Protein AF-A0A0R0EH11-F1 (afdb_monomer_lite)

Radius of gyration: 12.75 Å; chains: 1; bounding box: 32×21×34 Å

Foldseek 3Di:
DVVLLVLQVVCVVQADPVLPRDRDDVVQVPDPVSSVVNLVVLCCSQPLVNCVVVVHDPSNSVSSVVSVVVSVVSVVVVCVVVVD

Structure (mmCIF, N/CA/C/O backbone):
data_AF-A0A0R0EH11-F1
#
_entry.id   AF-A0A0R0EH11-F1
#
loop_
_atom_site.group_PDB
_atom_site.id
_atom_site.type_symbol
_atom_site.label_atom_id
_atom_site.label_alt_id
_atom_site.label_comp_id
_atom_site.label_asym_id
_atom_site.label_entity_id
_atom_site.label_seq_id
_atom_site.pdbx_PDB_ins_code
_atom_site.Cartn_x
_atom_site.Cartn_y
_atom_site.Cartn_z
_atom_site.occupancy
_atom_site.B_iso_or_equiv
_atom_site.auth_seq_id
_atom_site.auth_comp_id
_atom_site.auth_asym_id
_atom_site.auth_atom_id
_atom_site.pdbx_PDB_model_num
ATOM 1 N N . MET A 1 1 ? -14.323 1.333 9.447 1.00 58.00 1 MET A N 1
ATOM 2 C CA . MET A 1 1 ? -13.978 0.364 8.366 1.00 58.00 1 MET A CA 1
ATOM 3 C C . MET A 1 1 ? -13.983 0.955 6.945 1.00 58.00 1 MET A C 1
ATOM 5 O O . MET A 1 1 ? -12.984 0.779 6.254 1.00 58.00 1 MET A O 1
ATOM 9 N N . MET A 1 2 ? -15.036 1.659 6.481 1.00 58.72 2 MET A N 1
ATOM 10 C CA . MET A 1 2 ? -15.080 2.192 5.096 1.00 58.72 2 MET A CA 1
ATOM 11 C C . MET A 1 2 ? -13.897 3.109 4.737 1.00 58.72 2 MET A C 1
ATOM 13 O O . MET A 1 2 ? -13.428 3.060 3.604 1.00 58.72 2 MET A O 1
ATOM 17 N N . ASP A 1 3 ? -13.354 3.882 5.680 1.00 69.44 3 ASP A N 1
ATOM 18 C CA . ASP A 1 3 ? -12.233 4.783 5.374 1.00 69.44 3 ASP A CA 1
ATOM 19 C C . ASP A 1 3 ? -10.918 4.048 5.085 1.00 69.44 3 ASP A C 1
ATOM 21 O O . ASP A 1 3 ? -10.173 4.416 4.179 1.00 69.44 3 ASP A O 1
ATOM 25 N N . PHE A 1 4 ? -10.681 2.925 5.764 1.00 74.81 4 PHE A N 1
ATOM 26 C CA . PHE A 1 4 ? -9.481 2.117 5.555 1.00 74.81 4 PHE A CA 1
ATOM 27 C C . PHE A 1 4 ? -9.479 1.436 4.178 1.00 74.81 4 PHE A C 1
ATOM 29 O O . PHE A 1 4 ? -8.449 1.342 3.512 1.00 74.81 4 PHE A O 1
ATOM 36 N N . SER A 1 5 ? -10.662 1.028 3.704 1.00 76.56 5 SER A N 1
ATOM 37 C CA . SER A 1 5 ? -10.817 0.434 2.372 1.00 76.56 5 SER A CA 1
ATOM 38 C C . SER A 1 5 ? -10.472 1.404 1.234 1.00 76.56 5 SER A C 1
ATOM 40 O O . SER A 1 5 ? -9.907 0.984 0.223 1.00 76.56 5 SER A O 1
ATOM 42 N N . ARG A 1 6 ? -10.727 2.710 1.414 1.00 84.75 6 ARG A N 1
ATOM 43 C CA . ARG A 1 6 ? -10.403 3.735 0.409 1.00 84.75 6 ARG A CA 1
ATOM 44 C C . ARG A 1 6 ? -8.906 3.878 0.201 1.00 84.75 6 ARG A C 1
ATOM 46 O O . ARG A 1 6 ? -8.477 4.025 -0.938 1.00 84.75 6 ARG A O 1
ATOM 53 N N . VAL A 1 7 ? -8.119 3.780 1.273 1.00 86.31 7 VAL A N 1
ATOM 54 C CA . VAL A 1 7 ? -6.655 3.842 1.183 1.00 86.31 7 VAL A CA 1
ATOM 55 C C . VAL A 1 7 ? -6.133 2.702 0.316 1.00 86.31 7 VAL A C 1
ATOM 57 O O . VAL A 1 7 ? -5.368 2.953 -0.607 1.00 86.31 7 VAL A O 1
ATOM 60 N N . PHE A 1 8 ? -6.596 1.467 0.528 1.00 84.56 8 PHE A N 1
ATOM 61 C CA . PHE A 1 8 ? -6.143 0.323 -0.273 1.00 84.56 8 PHE A CA 1
ATOM 62 C C . PHE A 1 8 ? -6.599 0.366 -1.728 1.00 84.56 8 PHE A C 1
ATOM 64 O O . PHE A 1 8 ? -5.848 -0.056 -2.607 1.00 84.56 8 PHE A O 1
ATOM 71 N N . TYR A 1 9 ? -7.792 0.895 -1.994 1.00 86.00 9 TYR A N 1
ATOM 72 C CA . TYR A 1 9 ? -8.224 1.146 -3.364 1.00 86.00 9 TYR A CA 1
ATOM 73 C C . TYR A 1 9 ? -7.354 2.217 -4.036 1.00 86.00 9 TYR A C 1
ATOM 75 O O . TYR A 1 9 ? -6.897 2.023 -5.158 1.00 86.00 9 TYR A O 1
ATOM 83 N N . PHE A 1 10 ? -7.054 3.311 -3.331 1.00 87.25 10 PHE A N 1
ATOM 84 C CA . PHE A 1 10 ? -6.158 4.360 -3.816 1.00 87.25 10 PHE A CA 1
ATOM 85 C C . PHE A 1 10 ? -4.774 3.809 -4.184 1.00 87.25 10 PHE A C 1
ATOM 87 O O . PHE A 1 10 ? -4.255 4.164 -5.241 1.00 87.25 10 PHE A O 1
ATOM 94 N N . LEU A 1 11 ? -4.227 2.868 -3.399 1.00 90.06 11 LEU A N 1
ATOM 95 C CA . LEU A 1 11 ? -2.965 2.189 -3.724 1.00 90.06 11 LEU A CA 1
ATOM 96 C C . LEU A 1 11 ? -2.978 1.527 -5.112 1.00 90.06 11 LEU A C 1
ATOM 98 O O . LEU A 1 11 ? -1.949 1.502 -5.774 1.00 90.06 11 LEU A O 1
ATOM 102 N N . LEU A 1 12 ? -4.118 1.005 -5.578 1.00 87.38 12 LEU A N 1
ATOM 103 C CA . LEU A 1 12 ? -4.209 0.380 -6.905 1.00 87.38 12 LEU A CA 1
ATOM 104 C C . LEU A 1 12 ? -4.095 1.380 -8.053 1.00 87.38 12 LEU A C 1
ATOM 106 O O . LEU A 1 12 ? -3.699 0.998 -9.148 1.00 87.38 12 LEU A O 1
ATOM 110 N N . VAL A 1 13 ? -4.462 2.636 -7.808 1.00 88.75 13 VAL A N 1
ATOM 111 C CA . VAL A 1 13 ? -4.487 3.682 -8.833 1.00 88.75 13 VAL A CA 1
ATOM 112 C C . VAL A 1 13 ? -3.138 4.389 -8.937 1.00 88.75 13 VAL A C 1
ATOM 114 O O . VAL A 1 13 ? -2.731 4.759 -10.033 1.00 88.75 13 VAL A O 1
ATOM 117 N N . VAL A 1 14 ? -2.454 4.599 -7.809 1.00 93.19 14 VAL A N 1
ATOM 118 C CA . VAL A 1 14 ? -1.249 5.450 -7.765 1.00 93.19 14 VAL A CA 1
ATOM 119 C C . VAL A 1 14 ? 0.064 4.687 -7.752 1.00 93.19 14 VAL A C 1
ATOM 121 O O . VAL A 1 14 ? 1.111 5.275 -8.019 1.00 93.19 14 VAL A O 1
ATOM 124 N N . LEU A 1 15 ? 0.043 3.402 -7.402 1.00 93.31 15 LEU A N 1
ATOM 125 C CA . LEU A 1 15 ? 1.258 2.603 -7.411 1.00 93.31 15 LEU A CA 1
ATOM 126 C C . LEU A 1 15 ? 1.558 2.097 -8.820 1.00 93.31 15 LEU A C 1
ATOM 128 O O . LEU A 1 15 ? 0.668 1.775 -9.602 1.00 93.31 15 LEU A O 1
ATOM 132 N N . TRP A 1 16 ? 2.846 2.010 -9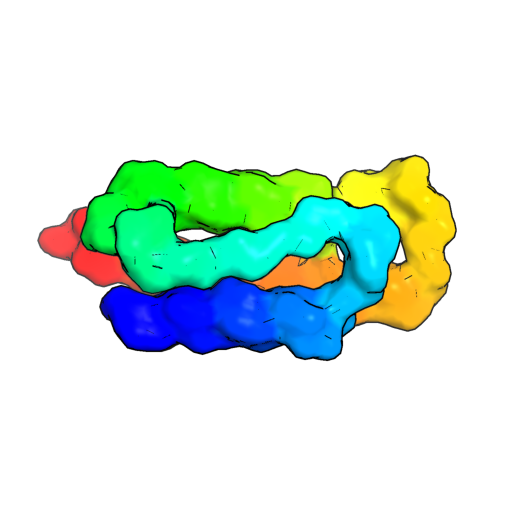.128 1.00 93.19 16 TRP A N 1
ATOM 133 C CA . TRP A 1 16 ? 3.328 1.500 -10.404 1.00 93.19 16 TRP A CA 1
ATOM 134 C C . TRP A 1 16 ? 3.321 -0.042 -10.424 1.00 93.19 16 TRP A C 1
ATOM 136 O O . TRP A 1 16 ? 3.429 -0.666 -9.360 1.00 93.19 16 TRP A O 1
ATOM 146 N N . PRO A 1 17 ? 3.234 -0.682 -11.607 1.00 89.56 17 PRO A N 1
ATOM 147 C CA . PRO A 1 17 ? 3.083 -2.137 -11.724 1.00 89.56 17 PRO A CA 1
ATOM 148 C C . PRO A 1 17 ? 4.159 -2.954 -10.989 1.00 89.56 17 PRO A C 1
ATOM 150 O O . PRO A 1 17 ? 3.862 -3.961 -10.346 1.00 89.56 17 PRO A O 1
ATOM 153 N N . GLU A 1 18 ? 5.411 -2.501 -11.015 1.00 89.38 18 GLU A N 1
ATOM 154 C CA . GLU A 1 18 ? 6.565 -3.222 -10.466 1.00 89.38 18 GLU A CA 1
ATOM 155 C C . GLU A 1 18 ? 6.663 -3.147 -8.931 1.00 89.38 18 GLU A C 1
ATOM 157 O O . GLU A 1 18 ? 7.514 -3.807 -8.326 1.00 89.38 18 GLU A O 1
ATOM 162 N N . CYS A 1 19 ? 5.808 -2.366 -8.257 1.00 90.94 19 CYS A N 1
ATOM 163 C CA . CYS A 1 19 ? 5.846 -2.276 -6.795 1.00 90.94 19 CYS A CA 1
ATOM 164 C C . CYS A 1 19 ? 5.463 -3.607 -6.115 1.00 90.94 19 CYS A C 1
ATOM 166 O O . CYS A 1 19 ? 5.923 -3.886 -5.001 1.00 90.94 19 CYS A O 1
ATOM 168 N N . GLY A 1 20 ? 4.680 -4.449 -6.805 1.00 88.56 20 GLY A N 1
ATOM 169 C CA . GLY A 1 20 ? 4.201 -5.747 -6.322 1.00 88.56 20 GLY A CA 1
ATOM 170 C C . GLY A 1 20 ? 2.922 -5.686 -5.481 1.00 88.56 20 GLY A C 1
ATOM 171 O O . GLY A 1 20 ? 2.524 -6.703 -4.914 1.00 88.56 20 GLY A O 1
ATOM 172 N N . TRP A 1 21 ? 2.266 -4.525 -5.393 1.00 92.06 21 TRP A N 1
ATOM 173 C CA . TRP A 1 21 ? 0.965 -4.405 -4.738 1.00 92.06 21 TRP A CA 1
ATOM 174 C C . TRP A 1 21 ? -0.103 -5.186 -5.509 1.00 92.06 21 TRP A C 1
ATOM 176 O O . TRP A 1 21 ? -0.093 -5.219 -6.737 1.00 92.06 21 TRP A O 1
ATOM 186 N N . GLN A 1 22 ? -1.011 -5.835 -4.783 1.00 90.31 22 GLN A N 1
ATOM 187 C CA . GLN A 1 22 ? -2.107 -6.614 -5.357 1.00 90.31 22 GLN A CA 1
ATOM 188 C C . GLN A 1 22 ? -3.443 -6.107 -4.805 1.00 90.31 22 GLN A C 1
ATOM 190 O O . GLN A 1 22 ? -3.489 -5.715 -3.635 1.00 90.31 22 GLN A O 1
ATOM 195 N N . PRO A 1 23 ? -4.528 -6.136 -5.603 1.00 88.88 23 PRO A N 1
ATOM 196 C CA . PRO A 1 23 ? -5.871 -5.835 -5.122 1.00 88.88 23 PRO A CA 1
ATOM 197 C C . PRO A 1 23 ? -6.241 -6.656 -3.892 1.00 88.88 23 PRO A C 1
ATOM 199 O O . PRO A 1 23 ? -5.926 -7.842 -3.795 1.00 88.88 23 PRO A O 1
ATOM 202 N N . VAL A 1 24 ? -6.935 -6.011 -2.960 1.00 90.31 24 VAL A N 1
ATOM 203 C CA . VAL A 1 24 ? -7.400 -6.624 -1.717 1.00 90.31 24 VAL A CA 1
ATOM 204 C C . VAL A 1 24 ? -8.915 -6.540 -1.691 1.00 90.31 24 VAL A C 1
ATOM 206 O O . VAL A 1 24 ? -9.475 -5.454 -1.852 1.00 90.31 24 VAL A O 1
ATOM 209 N N . SER A 1 25 ? -9.581 -7.674 -1.485 1.00 88.75 25 SER A N 1
ATOM 210 C CA . SER A 1 25 ? -11.034 -7.697 -1.338 1.00 88.75 25 SER A CA 1
ATOM 211 C C . SER A 1 25 ? -11.447 -7.165 0.035 1.00 88.75 25 SER A C 1
ATOM 213 O O . SER A 1 25 ? -10.747 -7.355 1.030 1.00 88.75 25 SER A O 1
ATOM 215 N N . LEU A 1 26 ? -12.640 -6.571 0.130 1.00 87.06 26 LEU A N 1
ATOM 216 C CA . LEU A 1 26 ? -13.250 -6.234 1.423 1.00 87.06 26 LEU A CA 1
ATOM 217 C C . LEU A 1 26 ? -13.406 -7.471 2.322 1.00 87.06 26 LEU A C 1
ATOM 219 O O . LEU A 1 26 ? -13.275 -7.370 3.540 1.00 87.06 26 LEU A O 1
ATOM 223 N N . THR A 1 27 ? -13.615 -8.649 1.726 1.00 89.25 27 THR A N 1
ATOM 224 C CA . THR A 1 27 ? -13.694 -9.924 2.456 1.00 89.25 27 THR A CA 1
ATOM 225 C C . THR A 1 27 ? -12.379 -10.293 3.143 1.00 89.25 27 THR A C 1
ATOM 227 O O . THR A 1 27 ? -12.391 -10.931 4.192 1.00 89.25 27 THR A O 1
ATOM 230 N N . ASP A 1 28 ? -11.244 -9.838 2.606 1.00 88.69 28 ASP A N 1
ATOM 231 C CA . ASP A 1 28 ? -9.914 -10.079 3.175 1.00 88.69 28 ASP A CA 1
ATOM 232 C C . ASP A 1 28 ? -9.575 -9.104 4.313 1.00 88.69 28 ASP A C 1
ATOM 234 O O . ASP A 1 28 ? -8.474 -9.143 4.862 1.00 88.69 28 ASP A O 1
ATOM 238 N N . MET A 1 29 ? -10.499 -8.205 4.662 1.00 89.69 29 MET A N 1
ATOM 239 C CA . MET A 1 29 ? -10.312 -7.136 5.646 1.00 89.69 29 MET A CA 1
ATOM 240 C C . MET A 1 29 ? -11.438 -7.081 6.687 1.00 89.69 29 MET A C 1
ATOM 242 O O . MET A 1 29 ? -11.602 -6.066 7.356 1.00 89.69 29 MET A O 1
ATOM 246 N N . ILE A 1 30 ? -12.203 -8.167 6.846 1.00 89.44 30 ILE A N 1
ATOM 247 C CA . ILE A 1 30 ? -13.347 -8.219 7.775 1.00 89.44 30 ILE A CA 1
ATOM 248 C C . ILE A 1 30 ? -12.900 -8.062 9.231 1.00 89.44 30 ILE A C 1
ATOM 250 O O . ILE A 1 30 ? -13.556 -7.384 10.015 1.00 89.44 30 ILE A O 1
ATOM 254 N N . THR A 1 31 ? -11.794 -8.706 9.607 1.00 90.31 31 THR A N 1
ATOM 255 C CA . THR A 1 31 ? -11.302 -8.697 10.986 1.00 90.31 31 THR A CA 1
ATOM 256 C C . THR A 1 31 ? -10.102 -7.778 11.136 1.00 90.31 31 THR A C 1
ATOM 258 O O . THR A 1 31 ? -9.286 -7.624 10.222 1.00 90.31 31 THR A O 1
ATOM 261 N N . SER A 1 32 ? -9.908 -7.245 12.340 1.00 90.31 32 SER A N 1
ATOM 262 C CA . SER A 1 32 ? -8.773 -6.374 12.646 1.00 90.31 32 SER A CA 1
ATOM 263 C C . SER A 1 32 ? -7.430 -7.078 12.414 1.00 90.31 32 SER A C 1
ATOM 265 O O . SER A 1 32 ? -6.448 -6.466 11.989 1.00 90.31 32 SER A O 1
ATOM 267 N N . SER A 1 33 ? -7.372 -8.397 12.634 1.00 92.31 33 SER A N 1
ATOM 268 C CA . SER A 1 33 ? -6.191 -9.212 12.330 1.00 92.31 33 SER A CA 1
ATOM 269 C C . SER A 1 33 ? -5.921 -9.319 10.826 1.00 92.31 33 SER A C 1
ATOM 271 O O . SER A 1 33 ? -4.757 -9.302 10.417 1.00 92.31 33 SER A O 1
ATOM 273 N N . ALA A 1 34 ? -6.963 -9.381 9.997 1.00 92.44 34 ALA A N 1
ATOM 274 C CA . ALA A 1 34 ? -6.839 -9.390 8.547 1.00 92.44 34 ALA A CA 1
ATOM 275 C C . ALA A 1 34 ? -6.381 -8.018 8.019 1.00 92.44 34 ALA A C 1
ATOM 277 O O . ALA A 1 34 ? -5.402 -7.949 7.274 1.00 92.44 34 ALA A O 1
ATOM 278 N N . VAL A 1 35 ? -6.954 -6.922 8.530 1.00 91.31 35 VAL A N 1
ATOM 279 C CA . VAL A 1 35 ? -6.509 -5.548 8.231 1.00 91.31 35 VAL A CA 1
ATOM 280 C C . VAL A 1 35 ? -5.020 -5.357 8.548 1.00 91.31 35 VAL A C 1
ATOM 282 O O . VAL A 1 35 ? -4.256 -4.877 7.707 1.00 91.31 35 VAL A O 1
ATOM 285 N N . LYS A 1 36 ? -4.559 -5.818 9.721 1.00 92.62 36 LYS A N 1
ATOM 286 C CA . LYS A 1 36 ? -3.136 -5.781 10.109 1.00 92.62 36 LYS A CA 1
ATOM 287 C C . LYS A 1 36 ? -2.238 -6.544 9.131 1.00 92.62 36 LYS A C 1
ATOM 289 O O . LYS A 1 36 ? -1.126 -6.096 8.846 1.00 92.62 36 LYS A O 1
ATOM 294 N N . LYS A 1 37 ? -2.690 -7.688 8.603 1.00 93.94 37 LYS A N 1
ATOM 295 C CA . LYS A 1 37 ? -1.941 -8.453 7.589 1.00 93.94 37 LYS A CA 1
ATOM 296 C C . LYS A 1 37 ? -1.830 -7.678 6.277 1.00 93.94 37 LYS A C 1
ATOM 298 O O . LYS A 1 37 ? -0.740 -7.616 5.711 1.00 93.94 37 LYS A O 1
ATOM 303 N N . VAL A 1 38 ? -2.922 -7.075 5.813 1.00 93.12 38 VAL A N 1
ATOM 304 C CA . VAL A 1 38 ? -2.942 -6.285 4.575 1.00 93.12 38 VAL A CA 1
ATOM 305 C C . VAL A 1 38 ? -2.057 -5.043 4.699 1.00 93.12 38 VAL A C 1
ATOM 307 O O . VAL A 1 38 ? -1.219 -4.804 3.832 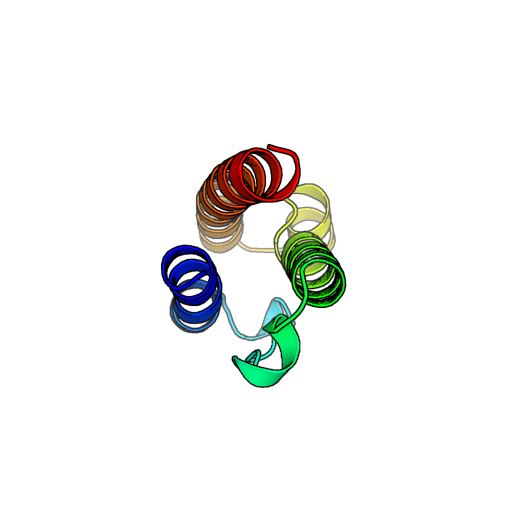1.00 93.12 38 VAL A O 1
ATOM 310 N N . TYR A 1 39 ? -2.148 -4.316 5.815 1.00 93.31 39 TYR A N 1
ATOM 311 C CA . TYR A 1 39 ? -1.278 -3.173 6.103 1.00 93.31 39 TYR A CA 1
ATOM 312 C C . TYR A 1 39 ? 0.211 -3.546 6.030 1.00 93.31 39 TYR A C 1
ATOM 314 O O . TYR A 1 39 ? 0.999 -2.846 5.397 1.00 93.31 39 TYR A O 1
ATOM 322 N N . ARG A 1 40 ? 0.611 -4.685 6.616 1.00 94.56 40 ARG A N 1
ATOM 323 C CA . ARG A 1 40 ? 2.002 -5.170 6.544 1.00 94.56 40 ARG A CA 1
ATOM 324 C C . ARG A 1 40 ? 2.442 -5.456 5.109 1.00 94.56 40 ARG A C 1
ATOM 326 O O . ARG A 1 40 ? 3.561 -5.103 4.749 1.00 94.56 40 ARG A O 1
ATOM 333 N N . LYS A 1 41 ? 1.577 -6.067 4.291 1.00 93.81 41 LYS A N 1
ATOM 334 C CA . LYS A 1 41 ? 1.862 -6.299 2.865 1.00 93.81 41 LYS A CA 1
ATOM 335 C C . LYS A 1 41 ? 2.059 -4.981 2.115 1.00 93.81 41 LYS A C 1
ATOM 337 O O . LYS A 1 41 ? 3.036 -4.856 1.384 1.00 93.81 41 LYS A O 1
ATOM 342 N N . ALA A 1 42 ? 1.179 -4.001 2.335 1.00 93.94 42 ALA A N 1
ATOM 343 C CA . ALA A 1 42 ? 1.286 -2.684 1.708 1.00 93.94 42 ALA A CA 1
ATOM 344 C C . ALA A 1 42 ? 2.610 -2.016 2.086 1.00 93.94 42 ALA A C 1
ATOM 346 O O . ALA A 1 42 ? 3.364 -1.606 1.210 1.00 93.94 42 ALA A O 1
ATOM 347 N N . ASN A 1 43 ? 2.947 -2.026 3.378 1.00 94.81 43 ASN A N 1
ATOM 348 C CA . ASN A 1 43 ? 4.194 -1.482 3.902 1.00 94.81 43 ASN A CA 1
ATOM 349 C C . ASN A 1 43 ? 5.426 -2.103 3.210 1.00 94.81 43 ASN A C 1
ATOM 351 O O . ASN A 1 43 ? 6.284 -1.378 2.728 1.00 94.81 43 ASN A O 1
ATOM 355 N N . LEU A 1 44 ? 5.480 -3.426 3.026 1.00 93.69 44 LEU A N 1
ATOM 356 C CA . LEU A 1 44 ? 6.586 -4.071 2.297 1.00 93.69 44 LEU A CA 1
ATOM 357 C C . LEU A 1 44 ? 6.709 -3.643 0.824 1.00 93.69 44 LEU A C 1
ATOM 359 O O . LEU A 1 44 ? 7.807 -3.708 0.268 1.00 93.69 44 LEU A O 1
ATOM 363 N N . CYS A 1 45 ? 5.613 -3.223 0.190 1.00 93.38 45 CYS A N 1
ATOM 364 C CA . CYS A 1 45 ? 5.630 -2.747 -1.193 1.00 93.38 45 CYS A CA 1
ATOM 365 C C . CYS A 1 45 ? 6.163 -1.313 -1.292 1.00 93.38 45 CYS A C 1
ATOM 367 O O . CYS A 1 45 ? 6.923 -1.017 -2.212 1.00 93.38 45 CYS A O 1
ATOM 369 N N . ILE A 1 46 ? 5.777 -0.447 -0.349 1.00 94.31 46 ILE A N 1
ATOM 370 C CA . ILE A 1 46 ? 5.961 1.009 -0.470 1.00 94.31 46 ILE A CA 1
ATOM 371 C C . ILE A 1 46 ? 6.933 1.617 0.546 1.00 94.31 46 ILE A C 1
ATOM 373 O O . ILE A 1 46 ? 7.191 2.815 0.481 1.00 94.31 46 ILE A O 1
ATOM 377 N N . HIS A 1 47 ? 7.471 0.842 1.495 1.00 95.56 47 HIS A N 1
ATOM 378 C CA . HIS A 1 47 ? 8.406 1.378 2.484 1.00 95.56 47 HIS A CA 1
ATOM 379 C C . HIS A 1 47 ? 9.606 2.026 1.771 1.00 95.56 47 HIS A C 1
ATOM 381 O O . HIS A 1 47 ? 10.210 1.360 0.921 1.00 95.56 47 HIS A O 1
ATOM 387 N N . PRO A 1 48 ? 10.017 3.257 2.134 1.00 95.06 48 PRO A N 1
ATOM 388 C CA . PRO A 1 48 ? 11.067 3.988 1.419 1.00 95.06 48 PRO A CA 1
ATOM 389 C C . PRO A 1 48 ? 12.362 3.187 1.223 1.00 95.06 48 PRO A C 1
ATOM 391 O O . PRO A 1 48 ? 12.901 3.137 0.121 1.00 95.06 48 PRO A O 1
ATOM 394 N N . ASP A 1 49 ? 12.808 2.468 2.261 1.00 96.06 49 ASP A N 1
ATOM 395 C CA . ASP A 1 49 ? 13.977 1.572 2.186 1.00 96.06 49 ASP A CA 1
ATOM 396 C C . ASP A 1 49 ? 13.826 0.472 1.114 1.00 96.06 49 ASP A C 1
ATOM 398 O O . ASP A 1 49 ? 14.742 0.210 0.336 1.00 96.06 49 ASP A O 1
ATOM 402 N N . LYS A 1 50 ? 12.642 -0.143 1.006 1.00 95.12 50 LYS A N 1
ATOM 403 C CA . LYS A 1 50 ? 12.370 -1.206 0.026 1.00 95.12 50 LYS A CA 1
ATOM 404 C C . LYS A 1 50 ? 12.262 -0.663 -1.390 1.00 95.12 50 LYS A C 1
ATOM 406 O O . LYS A 1 50 ? 12.775 -1.281 -2.320 1.00 95.12 50 LYS A O 1
ATOM 411 N N . VAL A 1 51 ? 11.646 0.502 -1.548 1.00 95.75 51 VAL A N 1
ATOM 412 C CA . VAL A 1 51 ? 11.544 1.205 -2.832 1.00 95.75 51 VAL A CA 1
ATOM 413 C C . VAL A 1 51 ? 12.933 1.623 -3.328 1.00 95.75 51 VAL A C 1
ATOM 415 O O . VAL A 1 51 ? 13.261 1.416 -4.496 1.00 95.75 51 VAL A O 1
ATOM 418 N N . GLN A 1 52 ? 13.798 2.108 -2.433 1.00 94.44 52 GLN A N 1
ATOM 419 C CA . GLN A 1 52 ? 15.193 2.424 -2.743 1.00 94.44 52 GLN A CA 1
ATOM 420 C C . GLN A 1 52 ? 15.992 1.179 -3.162 1.00 94.44 52 GLN A C 1
ATOM 422 O O . GLN A 1 52 ? 16.689 1.225 -4.174 1.00 94.44 52 GLN A O 1
ATOM 427 N N . GLN A 1 53 ? 15.872 0.064 -2.430 1.00 94.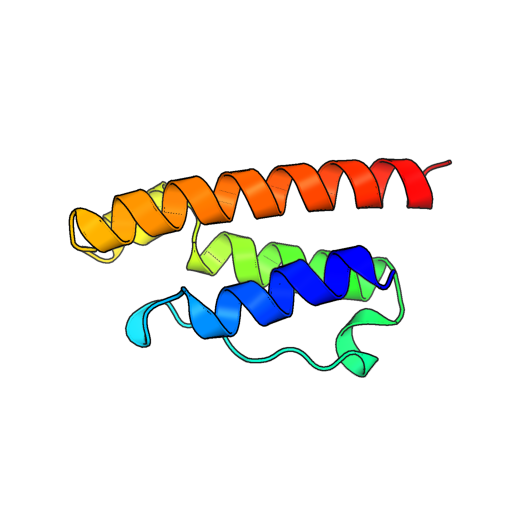56 53 GLN A N 1
ATOM 428 C CA . GLN A 1 53 ? 16.560 -1.201 -2.741 1.00 94.56 53 GLN A CA 1
ATOM 429 C C . GLN A 1 53 ? 16.171 -1.774 -4.112 1.00 94.56 53 GLN A C 1
ATOM 431 O O . GLN A 1 53 ? 16.989 -2.416 -4.763 1.00 94.56 53 GLN A O 1
ATOM 436 N N . LYS A 1 54 ? 14.938 -1.524 -4.566 1.00 92.75 54 LYS A N 1
ATOM 437 C CA . LYS A 1 54 ? 14.430 -1.967 -5.874 1.00 92.75 54 LYS A CA 1
ATOM 438 C C . LYS A 1 54 ? 14.815 -1.047 -7.042 1.00 92.75 54 LYS A C 1
ATOM 440 O O . LYS A 1 54 ? 14.376 -1.291 -8.159 1.00 92.75 54 LYS A O 1
ATOM 445 N N . GLY A 1 55 ? 15.611 0.001 -6.810 1.00 93.56 55 GLY A N 1
ATOM 446 C CA . GLY A 1 55 ? 16.077 0.890 -7.879 1.00 93.56 55 GLY A CA 1
ATOM 447 C C . GLY A 1 55 ? 14.989 1.801 -8.455 1.00 93.56 55 GLY A C 1
ATOM 448 O O . GLY A 1 55 ? 15.038 2.137 -9.634 1.00 93.56 55 GLY A O 1
ATOM 449 N N . ALA A 1 56 ? 14.008 2.195 -7.639 1.00 94.94 56 ALA A N 1
ATOM 450 C CA . ALA A 1 56 ? 12.906 3.043 -8.083 1.00 94.94 56 ALA A CA 1
ATOM 451 C C . ALA A 1 56 ? 13.367 4.411 -8.623 1.00 94.94 56 ALA A C 1
ATOM 453 O O . ALA A 1 56 ? 14.373 4.978 -8.177 1.00 94.94 56 ALA A O 1
ATOM 454 N N . THR A 1 57 ? 12.588 4.971 -9.548 1.00 96.56 57 THR A N 1
ATOM 455 C CA . THR A 1 57 ? 12.804 6.322 -10.085 1.00 96.56 57 THR A CA 1
ATOM 456 C C . THR A 1 57 ? 12.554 7.396 -9.019 1.00 96.56 57 THR A C 1
ATOM 458 O O . THR A 1 57 ? 11.987 7.131 -7.957 1.00 96.56 57 THR A O 1
ATOM 461 N N . LEU A 1 58 ? 12.969 8.640 -9.288 1.00 96.12 58 LEU A N 1
ATOM 462 C CA . LEU A 1 58 ? 12.707 9.765 -8.381 1.00 96.12 58 LEU A CA 1
ATOM 463 C C . LEU A 1 58 ? 11.200 9.978 -8.150 1.00 96.12 58 LEU A C 1
ATOM 465 O O . LEU A 1 58 ? 10.776 10.167 -7.014 1.00 96.12 58 LEU A O 1
ATOM 469 N N . GLU A 1 59 ? 10.399 9.891 -9.212 1.00 95.81 59 GLU A N 1
ATOM 470 C CA . GLU A 1 59 ? 8.939 10.006 -9.145 1.00 95.81 59 GLU A CA 1
ATOM 471 C C . GLU A 1 59 ? 8.321 8.886 -8.299 1.00 95.81 59 GLU A C 1
ATOM 473 O O . GLU A 1 59 ? 7.513 9.149 -7.413 1.00 95.81 59 GLU A O 1
ATOM 478 N N . GLN A 1 60 ? 8.756 7.640 -8.497 1.00 95.81 60 GLN A N 1
ATOM 479 C CA . 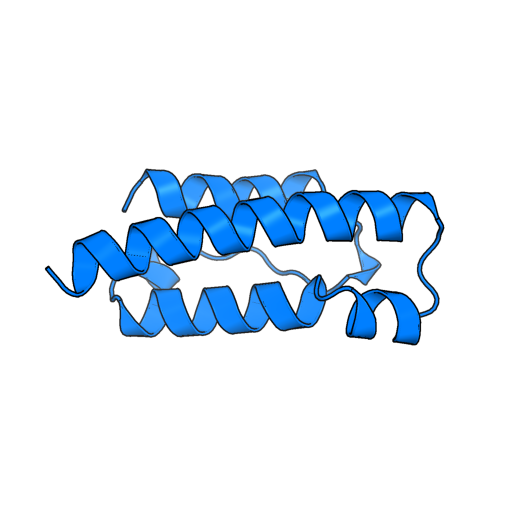GLN A 1 60 ? 8.281 6.500 -7.709 1.00 95.81 60 GLN A CA 1
ATOM 480 C C . GLN A 1 60 ? 8.625 6.642 -6.222 1.00 95.81 60 GLN A C 1
ATOM 482 O O . GLN A 1 60 ? 7.800 6.324 -5.370 1.00 95.81 60 GLN A O 1
ATOM 487 N N . LYS A 1 61 ? 9.818 7.154 -5.892 1.00 96.62 61 LYS A N 1
ATOM 488 C CA . LYS A 1 61 ? 10.212 7.437 -4.502 1.00 96.62 61 LYS A CA 1
ATOM 489 C C . LYS A 1 61 ? 9.323 8.499 -3.869 1.00 96.62 61 LYS A C 1
ATOM 491 O O . LYS A 1 61 ? 8.842 8.289 -2.760 1.00 96.62 61 LYS A O 1
ATOM 496 N N . TYR A 1 62 ? 9.070 9.591 -4.588 1.00 96.00 62 TYR A N 1
ATOM 497 C CA . TYR A 1 62 ? 8.177 10.651 -4.129 1.00 96.00 62 TYR A CA 1
ATOM 498 C C . TYR A 1 62 ? 6.758 10.121 -3.880 1.00 96.00 62 TYR A C 1
ATOM 500 O O . TYR A 1 62 ? 6.188 10.328 -2.809 1.00 96.00 62 TYR A O 1
ATOM 508 N N . THR A 1 63 ? 6.209 9.375 -4.841 1.00 95.50 63 THR A N 1
ATOM 509 C CA . THR A 1 63 ? 4.890 8.751 -4.712 1.00 95.50 63 THR A CA 1
ATOM 510 C C . THR A 1 63 ? 4.853 7.784 -3.530 1.00 95.50 63 THR A C 1
ATOM 512 O O . THR A 1 63 ? 3.943 7.865 -2.708 1.00 95.50 63 THR A O 1
ATOM 515 N N . ALA A 1 64 ? 5.857 6.915 -3.378 1.00 95.88 64 ALA A N 1
ATOM 516 C CA . ALA A 1 64 ? 5.939 5.979 -2.260 1.00 95.88 64 ALA A CA 1
ATOM 517 C C . ALA A 1 64 ? 5.942 6.675 -0.902 1.00 95.88 64 ALA A C 1
ATOM 519 O O . ALA A 1 64 ? 5.235 6.235 -0.004 1.00 95.88 64 ALA A O 1
ATOM 520 N N . GLU A 1 65 ? 6.705 7.758 -0.758 1.00 96.00 65 GLU A N 1
ATOM 521 C CA . GLU A 1 65 ? 6.783 8.532 0.479 1.00 96.00 65 GLU A CA 1
ATOM 522 C C . GLU A 1 65 ? 5.408 9.089 0.870 1.00 96.00 65 GLU A C 1
ATOM 524 O O . GLU A 1 65 ? 4.922 8.824 1.969 1.00 96.00 65 GLU A O 1
ATOM 529 N N . LYS A 1 66 ? 4.718 9.762 -0.061 1.00 95.62 66 LYS A N 1
ATOM 530 C CA . LYS A 1 66 ? 3.380 10.322 0.201 1.00 95.62 66 LYS A CA 1
ATOM 531 C C . LYS A 1 66 ? 2.348 9.252 0.515 1.00 95.62 66 LYS A C 1
ATOM 533 O O . LYS A 1 66 ? 1.543 9.406 1.431 1.00 95.62 66 LYS A O 1
ATOM 538 N N . VAL A 1 67 ? 2.379 8.151 -0.225 1.00 94.81 67 VAL A N 1
ATOM 539 C CA . VAL A 1 67 ? 1.463 7.032 -0.009 1.00 94.81 67 VAL A CA 1
ATOM 540 C C . VAL A 1 67 ? 1.751 6.335 1.326 1.00 94.81 67 VAL A C 1
ATOM 542 O O . VAL A 1 67 ? 0.819 5.932 2.023 1.00 94.81 67 VAL A O 1
ATOM 545 N N . PHE A 1 68 ? 3.021 6.219 1.714 1.00 95.62 68 PHE A N 1
ATOM 546 C CA . PHE A 1 68 ? 3.430 5.636 2.988 1.00 95.62 68 PHE A CA 1
ATOM 547 C C . PHE A 1 68 ? 2.953 6.467 4.181 1.00 95.62 68 PHE A C 1
ATOM 549 O O . PHE A 1 68 ? 2.453 5.892 5.152 1.00 95.62 68 PHE A O 1
ATOM 556 N N . ASP A 1 69 ? 3.031 7.796 4.091 1.00 95.31 69 ASP A N 1
ATOM 557 C CA . ASP A 1 69 ? 2.513 8.704 5.119 1.00 95.31 69 ASP A CA 1
ATOM 558 C C . ASP A 1 69 ? 0.994 8.561 5.287 1.00 95.31 69 ASP A C 1
ATOM 560 O O . ASP A 1 69 ? 0.513 8.352 6.404 1.00 95.31 69 ASP A O 1
ATOM 564 N N . ILE A 1 70 ? 0.241 8.562 4.179 1.00 93.31 70 ILE A N 1
ATOM 565 C CA . ILE A 1 70 ? -1.220 8.356 4.184 1.00 93.31 70 ILE A CA 1
ATOM 566 C C . ILE A 1 70 ? -1.574 6.999 4.806 1.00 93.31 70 ILE A C 1
ATOM 568 O O . ILE A 1 70 ? -2.476 6.899 5.642 1.00 93.31 70 ILE A O 1
ATOM 572 N N . LEU A 1 71 ? -0.849 5.942 4.429 1.00 93.56 71 LEU A N 1
ATOM 573 C CA . LEU A 1 71 ? -1.066 4.598 4.959 1.00 93.56 71 LEU A CA 1
ATOM 574 C C . LEU A 1 71 ? -0.805 4.542 6.474 1.00 93.56 71 LEU A C 1
ATOM 576 O O . LEU A 1 71 ? -1.564 3.903 7.207 1.00 93.56 71 LEU A O 1
ATOM 580 N N . LYS A 1 72 ? 0.246 5.217 6.957 1.00 93.75 72 LYS A N 1
ATOM 581 C CA . LYS A 1 72 ? 0.557 5.328 8.389 1.00 93.75 72 LYS A CA 1
ATOM 582 C C . LYS A 1 72 ? -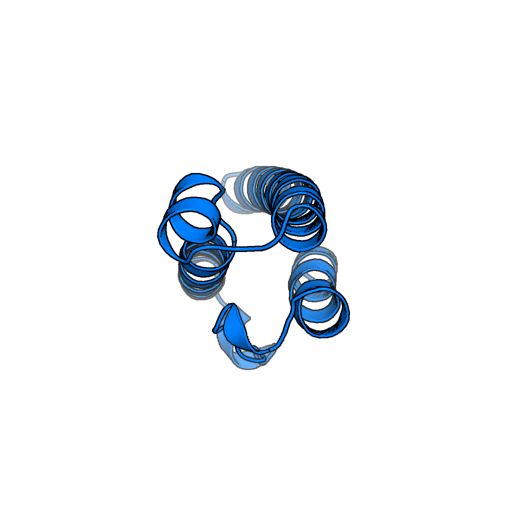0.521 6.086 9.155 1.00 93.75 72 LYS A C 1
ATOM 584 O O . LYS A 1 72 ? -0.922 5.633 10.229 1.00 93.75 72 LYS A O 1
ATOM 589 N N . GLU A 1 73 ? -0.982 7.217 8.628 1.00 93.25 73 GLU A N 1
ATOM 590 C CA . GLU A 1 73 ? -2.030 8.022 9.257 1.00 93.25 73 GLU A CA 1
ATOM 591 C C . GLU A 1 73 ? -3.320 7.209 9.392 1.00 93.25 73 GLU A C 1
ATOM 593 O O . GLU A 1 73 ? -3.872 7.083 10.488 1.00 93.25 73 GLU A O 1
ATOM 598 N N . ALA A 1 74 ? -3.750 6.573 8.302 1.00 91.31 74 ALA A N 1
ATOM 599 C CA . ALA A 1 74 ? -4.920 5.712 8.314 1.00 91.31 74 ALA A CA 1
ATOM 600 C C . ALA A 1 74 ? -4.765 4.582 9.338 1.00 91.31 74 ALA A C 1
ATOM 602 O O . ALA A 1 74 ? -5.704 4.278 10.072 1.00 91.31 74 ALA A O 1
ATOM 603 N N . TYR A 1 75 ? -3.592 3.936 9.402 1.00 92.19 75 TYR A N 1
ATOM 604 C CA . TYR A 1 75 ? -3.381 2.802 10.311 1.00 92.19 75 TYR A CA 1
ATOM 605 C C . TYR A 1 75 ? -3.344 3.242 11.774 1.00 92.19 75 TYR A C 1
ATOM 607 O O . TYR A 1 75 ? -3.775 2.504 12.657 1.00 92.19 75 TYR A O 1
ATOM 615 N N . THR A 1 76 ? -2.878 4.462 12.032 1.00 92.19 76 THR A N 1
ATOM 616 C CA . THR A 1 76 ? -2.923 5.078 13.360 1.00 92.19 76 THR A CA 1
ATOM 617 C C . THR A 1 76 ? -4.370 5.291 13.804 1.00 92.19 76 THR A C 1
ATOM 619 O O . THR A 1 76 ? -4.721 4.863 14.901 1.00 92.19 76 THR A O 1
ATOM 622 N N . LYS A 1 77 ? -5.227 5.846 12.932 1.00 90.31 77 LYS A N 1
ATOM 623 C CA . LYS A 1 77 ? -6.672 5.996 13.193 1.00 90.31 77 LYS A CA 1
ATOM 624 C C . LYS A 1 77 ? -7.345 4.646 13.440 1.00 90.31 77 LYS A C 1
ATOM 626 O O . LYS A 1 77 ? -8.018 4.474 14.446 1.00 90.31 77 LYS A O 1
ATOM 631 N N . PHE A 1 78 ? -7.071 3.662 12.585 1.00 89.38 78 PHE A N 1
ATOM 632 C CA . PHE A 1 78 ? -7.593 2.305 12.739 1.00 89.38 78 PHE A CA 1
ATOM 633 C C . PHE A 1 78 ? -7.216 1.673 14.089 1.00 89.38 78 PHE A C 1
ATOM 635 O O . PHE A 1 78 ? -8.064 1.086 14.751 1.00 89.38 78 PHE A O 1
ATOM 642 N N . ASN A 1 79 ? -5.958 1.798 14.527 1.00 89.12 79 ASN A N 1
ATOM 643 C CA . ASN A 1 79 ? -5.562 1.268 15.834 1.00 89.12 79 ASN A CA 1
ATOM 644 C C . ASN A 1 79 ? -6.246 2.008 16.986 1.00 89.12 79 ASN A C 1
ATOM 646 O O . ASN A 1 79 ? -6.551 1.368 17.982 1.00 89.12 79 ASN A O 1
ATOM 650 N N . ALA A 1 80 ? -6.469 3.319 16.868 1.00 87.81 80 ALA A N 1
ATOM 651 C CA . ALA A 1 80 ? -7.161 4.090 17.896 1.00 87.81 80 ALA A CA 1
ATOM 652 C C . ALA A 1 80 ? -8.636 3.676 18.037 1.00 87.81 80 ALA A C 1
ATOM 654 O O . ALA A 1 80 ? -9.123 3.609 19.156 1.00 87.81 80 ALA A O 1
ATOM 655 N N . GLU A 1 81 ? -9.312 3.360 16.928 1.00 85.25 81 GLU A N 1
ATOM 656 C CA . GLU A 1 81 ? -10.714 2.905 16.912 1.00 85.25 81 GLU A CA 1
ATOM 657 C C . GLU A 1 81 ? -10.898 1.453 17.387 1.00 85.25 81 GLU A C 1
ATOM 659 O O . GLU A 1 81 ? -11.948 1.106 17.911 1.00 85.25 81 GLU A O 1
ATOM 664 N N . GLU A 1 82 ? -9.904 0.583 17.186 1.00 77.94 82 GLU A N 1
ATOM 665 C CA . GLU A 1 82 ? -10.007 -0.851 17.522 1.00 77.94 82 GLU A CA 1
ATOM 666 C C . GLU A 1 82 ? -9.388 -1.215 18.881 1.00 77.94 82 GLU A C 1
ATOM 668 O O . GLU A 1 82 ? -9.594 -2.323 19.375 1.00 77.94 82 GLU A O 1
ATOM 673 N N . LEU A 1 83 ? -8.566 -0.331 19.457 1.00 70.50 83 LEU A N 1
ATOM 674 C CA . LEU A 1 83 ? -8.030 -0.474 20.819 1.00 70.50 83 LEU A CA 1
ATOM 675 C C . LEU A 1 83 ? -8.796 0.368 21.851 1.00 70.50 83 LEU A C 1
ATOM 677 O O . LEU A 1 83 ? -8.465 0.273 23.034 1.00 70.50 83 LEU A O 1
ATOM 681 N N . SER A 1 84 ? -9.768 1.182 21.424 1.00 56.00 84 SER A N 1
ATOM 682 C CA . SER A 1 84 ? -10.733 1.846 22.312 1.00 56.00 84 SER A CA 1
ATOM 683 C C . SER A 1 84 ? -11.841 0.890 22.728 1.00 56.00 84 SER A C 1
ATOM 685 O O . SER A 1 84 ? -12.154 0.854 23.936 1.00 56.00 84 SER A O 1
#

InterPro domains:
  IPR036869 Chaperone J-domain superfamily [G3DSA:1.10.287.110] (4-83)
  IPR036869 Chaperone J-domain superfa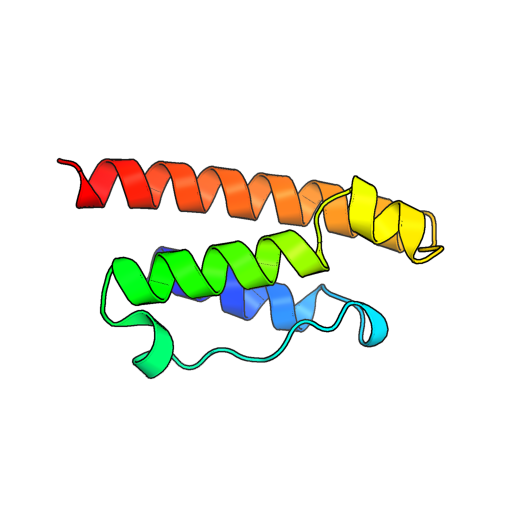mily [SSF46565] (13-82)

pLDDT: mean 89.79, std 8.17, range [56.0, 96.62]

Secondary structure (DSSP, 8-state):
-HHHHHHHHHHHHHS-GGG------GGGGSSHHHHHHHHHHHHHHH-HHHHHHTT--HHHHHHHHHHHHHHHHHHHHHHHHH--

Organism: Glycine max (NCBI:txid3847)

Sequence (84 aa):
MMDFSRVFYFLLVVLWPECGWQPVSLTDMITSSAVKKVYRKANLCIHPDKVQQKGATLEQKYTAEKVFDILKEAYTKFNAEELS